Protein AF-X1C4Z1-F1 (afdb_monomer)

Secondary structure (DSSP, 8-state):
--SSHHHHHHHTTSSTT--------S-----PPEEEEEEEE---SS--BBSS-TT--SBPS--SS--EEEEEEEE-SS-EEEEEEESSS---HHHHHHHHHHHHHHH---GGGEEEEE---TTSBP-SSS-S---HHHHHHHHHHHHHHHS-TTTTTS-GGGSS--

Structure (mmCIF, N/CA/C/O backbone):
data_AF-X1C4Z1-F1
#
_entry.id   AF-X1C4Z1-F1
#
loop_
_atom_site.group_PDB
_atom_site.id
_atom_site.type_symbol
_atom_site.label_atom_id
_atom_site.label_alt_id
_atom_site.label_comp_id
_atom_site.label_asym_id
_atom_site.label_entity_id
_atom_site.label_seq_id
_atom_site.pdbx_PDB_ins_code
_atom_site.Cartn_x
_atom_site.Cartn_y
_atom_site.Cartn_z
_atom_site.occupancy
_atom_site.B_iso_or_equiv
_atom_site.auth_seq_id
_atom_site.auth_comp_id
_atom_site.auth_asym_id
_atom_site.auth_atom_id
_atom_site.pdbx_PDB_model_num
ATOM 1 N N . MET A 1 1 ? 34.038 0.548 59.828 1.00 52.56 1 MET A N 1
ATOM 2 C CA . MET A 1 1 ? 33.053 -0.551 59.664 1.00 52.56 1 MET A CA 1
ATOM 3 C C . MET A 1 1 ? 31.594 -0.078 59.499 1.00 52.56 1 MET A C 1
ATOM 5 O O . MET A 1 1 ? 30.713 -0.920 59.482 1.00 52.56 1 MET A O 1
ATOM 9 N N . LYS A 1 2 ? 31.302 1.226 59.316 1.00 52.12 2 LYS A N 1
ATOM 10 C CA . LYS A 1 2 ? 29.919 1.744 59.174 1.00 52.12 2 LYS A CA 1
ATOM 11 C C . LYS A 1 2 ? 29.454 1.974 57.722 1.00 52.12 2 LYS A C 1
ATOM 13 O O . LYS A 1 2 ? 28.294 2.291 57.507 1.00 52.12 2 LYS A O 1
ATOM 18 N N . ASN A 1 3 ? 30.324 1.765 56.729 1.00 52.31 3 ASN A N 1
ATOM 19 C CA . ASN A 1 3 ? 30.076 2.218 55.349 1.00 52.31 3 ASN A CA 1
ATOM 20 C C . ASN A 1 3 ? 29.835 1.061 54.359 1.00 52.31 3 ASN A C 1
ATOM 22 O O . ASN A 1 3 ? 29.625 1.302 53.178 1.00 52.31 3 ASN A O 1
ATOM 26 N N . ILE A 1 4 ? 29.856 -0.191 54.829 1.00 55.28 4 ILE A N 1
ATOM 27 C CA . ILE A 1 4 ? 29.676 -1.383 53.980 1.00 55.28 4 ILE A CA 1
ATOM 28 C C . ILE A 1 4 ? 28.188 -1.771 53.872 1.00 55.28 4 ILE A C 1
ATOM 30 O O . ILE A 1 4 ? 27.760 -2.280 52.841 1.00 55.28 4 ILE A O 1
ATOM 34 N N . CYS A 1 5 ? 27.357 -1.433 54.867 1.00 46.34 5 CYS A N 1
ATOM 35 C CA . CYS A 1 5 ? 25.922 -1.750 54.841 1.00 46.34 5 CYS A CA 1
ATOM 36 C C . CYS A 1 5 ? 25.095 -0.870 53.887 1.00 46.34 5 CYS A C 1
ATOM 38 O O . CYS A 1 5 ? 24.008 -1.273 53.490 1.00 46.34 5 CYS A O 1
ATOM 40 N N . SER A 1 6 ? 25.590 0.310 53.496 1.00 49.09 6 SER A N 1
ATOM 41 C CA . SER A 1 6 ? 24.826 1.236 52.643 1.00 49.09 6 SER A CA 1
ATOM 42 C C . SER A 1 6 ? 24.919 0.890 51.148 1.00 49.09 6 SER A C 1
ATOM 44 O O . SER A 1 6 ? 24.013 1.206 50.386 1.00 49.09 6 SER A O 1
ATOM 46 N N . PHE A 1 7 ? 25.965 0.168 50.727 1.00 47.38 7 PHE A N 1
ATOM 47 C CA . PHE A 1 7 ? 26.179 -0.180 49.315 1.00 47.38 7 PHE A CA 1
ATOM 48 C C . PHE A 1 7 ? 25.402 -1.434 48.873 1.00 47.38 7 PHE A C 1
ATOM 50 O O . PHE A 1 7 ? 25.033 -1.562 47.709 1.00 47.38 7 PHE A O 1
ATOM 57 N N . VAL A 1 8 ? 25.092 -2.339 49.807 1.00 51.03 8 VAL A N 1
ATOM 58 C CA . VAL A 1 8 ? 24.378 -3.597 49.516 1.00 51.03 8 VAL A CA 1
ATOM 59 C C . VAL A 1 8 ? 22.879 -3.366 49.269 1.00 51.03 8 VAL A C 1
ATOM 61 O O . VAL A 1 8 ? 22.268 -4.088 48.486 1.00 51.03 8 VAL A O 1
ATOM 64 N N . PHE A 1 9 ? 22.293 -2.312 49.845 1.00 44.84 9 PHE A N 1
ATOM 65 C CA . PHE A 1 9 ? 20.879 -1.975 49.634 1.00 44.84 9 PHE A CA 1
ATOM 66 C C . PHE A 1 9 ? 20.590 -1.312 48.275 1.00 44.84 9 PHE A C 1
ATOM 68 O O . PHE A 1 9 ? 19.466 -1.407 47.787 1.00 44.84 9 PHE A O 1
ATOM 75 N N . LEU A 1 10 ? 21.584 -0.687 47.630 1.00 43.88 10 LEU A N 1
ATOM 76 C CA . LEU A 1 10 ? 21.386 0.018 46.355 1.00 43.88 10 LEU A CA 1
ATOM 77 C C . LEU A 1 10 ? 21.401 -0.927 45.135 1.00 43.88 10 LEU A C 1
ATOM 79 O O . LEU A 1 10 ? 20.774 -0.637 44.121 1.00 43.88 10 LEU A O 1
ATOM 83 N N . VAL A 1 11 ? 22.068 -2.083 45.232 1.00 48.91 11 VAL A N 1
ATOM 84 C CA . VAL A 1 11 ? 22.158 -3.056 44.124 1.00 48.91 11 VAL A CA 1
ATOM 85 C C . VAL A 1 11 ? 20.886 -3.909 44.002 1.00 48.91 11 VAL A C 1
ATOM 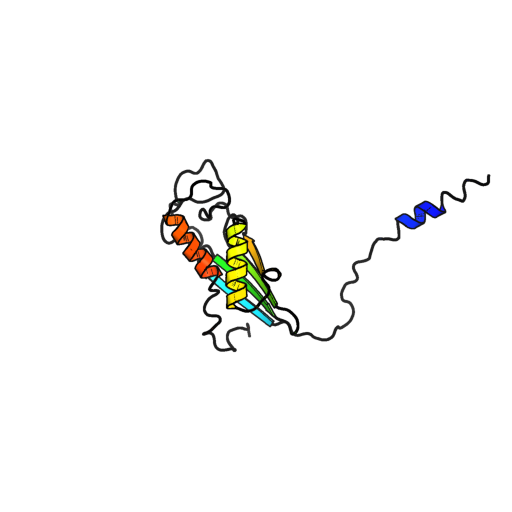87 O O . VAL A 1 11 ? 20.494 -4.275 42.897 1.00 48.91 11 VAL A O 1
ATOM 90 N N . PHE A 1 12 ? 20.167 -4.154 45.103 1.00 45.03 12 PHE A N 1
ATOM 91 C CA . PHE A 1 12 ? 18.902 -4.906 45.072 1.00 45.03 12 PHE A CA 1
ATOM 92 C C . PHE A 1 12 ? 17.724 -4.120 44.468 1.00 45.03 12 PHE A C 1
ATOM 94 O O . PHE A 1 12 ? 16.759 -4.726 44.006 1.00 45.03 12 PHE A O 1
ATOM 101 N N . ALA A 1 13 ? 17.808 -2.787 44.410 1.00 49.75 13 ALA A N 1
ATOM 102 C CA . ALA A 1 13 ? 16.768 -1.942 43.819 1.00 49.75 13 ALA A CA 1
ATOM 103 C C . ALA A 1 13 ? 16.789 -1.917 42.275 1.00 49.75 13 ALA A C 1
ATOM 105 O O . ALA A 1 13 ? 15.804 -1.513 41.664 1.00 49.75 13 ALA A O 1
ATOM 106 N N . LEU A 1 14 ? 17.874 -2.371 41.632 1.00 50.41 14 LEU A N 1
ATOM 107 C CA . LEU A 1 14 ? 18.039 -2.322 40.169 1.00 50.41 14 LEU A CA 1
ATOM 108 C C . LEU A 1 14 ? 17.724 -3.642 39.442 1.00 50.41 14 LEU A C 1
ATOM 110 O O . LEU A 1 14 ? 17.645 -3.651 38.219 1.00 50.41 14 LEU A O 1
ATOM 114 N N . VAL A 1 15 ? 17.496 -4.745 40.165 1.00 55.69 15 VAL A N 1
ATOM 115 C CA . VAL A 1 15 ? 17.203 -6.070 39.568 1.00 55.69 15 VAL A CA 1
ATOM 116 C C . VAL A 1 15 ? 15.704 -6.429 39.632 1.00 55.69 15 VAL A C 1
ATOM 118 O O . VAL A 1 15 ? 15.249 -7.357 38.971 1.00 55.69 15 VAL A O 1
ATOM 121 N N . GLY A 1 16 ? 14.891 -5.661 40.365 1.00 51.56 16 GLY A N 1
ATOM 122 C CA . GLY A 1 16 ? 13.462 -5.943 40.589 1.00 51.56 16 GLY A CA 1
ATOM 123 C C . GLY A 1 16 ? 12.490 -5.453 39.507 1.00 51.56 16 GLY A C 1
ATOM 124 O O . GLY A 1 16 ? 11.284 -5.467 39.733 1.00 51.56 16 GLY A O 1
ATOM 125 N N . GLY A 1 17 ? 12.987 -4.988 38.359 1.00 51.75 17 GLY A N 1
ATOM 126 C CA . GLY A 1 17 ? 12.186 -4.355 37.306 1.00 51.75 17 GLY A CA 1
ATOM 127 C C . GLY A 1 17 ? 12.012 -5.192 36.042 1.00 51.75 17 GLY A C 1
ATOM 128 O O . GLY A 1 17 ? 11.755 -4.627 34.985 1.00 51.75 17 GLY A O 1
ATOM 129 N N . CYS A 1 18 ? 12.172 -6.517 36.097 1.00 48.81 18 CYS A N 1
ATOM 130 C CA . CYS A 1 18 ? 11.687 -7.350 35.003 1.00 48.81 18 CYS A CA 1
ATOM 131 C C . CYS A 1 18 ? 10.166 -7.414 35.155 1.00 48.81 18 CYS A C 1
ATOM 133 O O . CYS A 1 18 ? 9.638 -8.243 35.898 1.00 48.81 18 CYS A O 1
ATOM 135 N N . ALA A 1 19 ? 9.462 -6.468 34.530 1.00 58.03 19 ALA A N 1
ATOM 136 C CA . ALA A 1 19 ? 8.031 -6.586 34.328 1.00 58.03 19 ALA A CA 1
ATOM 137 C C . ALA A 1 19 ? 7.812 -7.887 33.553 1.00 58.03 19 ALA A C 1
ATOM 139 O O . ALA A 1 19 ? 8.011 -7.952 32.342 1.00 58.03 19 ALA A O 1
ATOM 140 N N . ILE A 1 20 ? 7.483 -8.950 34.285 1.00 59.88 20 ILE A N 1
ATOM 141 C CA . ILE A 1 20 ? 6.985 -10.189 33.714 1.00 59.88 20 ILE A CA 1
ATOM 142 C C . ILE A 1 20 ? 5.795 -9.753 32.870 1.00 59.88 20 ILE A C 1
ATOM 144 O O . ILE A 1 20 ? 4.812 -9.246 33.418 1.00 59.88 20 ILE A O 1
ATOM 148 N N . SER A 1 21 ? 5.921 -9.878 31.548 1.00 54.78 21 SER A N 1
ATOM 149 C CA . SER A 1 21 ? 4.792 -9.761 30.636 1.00 54.78 21 SER A CA 1
ATOM 150 C C . SER A 1 21 ? 3.759 -10.773 31.114 1.00 54.78 21 SER A C 1
ATOM 152 O O . SER A 1 21 ? 3.925 -11.978 30.930 1.00 54.78 21 SER A O 1
ATOM 154 N N . ARG A 1 22 ? 2.759 -10.304 31.863 1.00 54.59 22 ARG A N 1
ATOM 155 C CA . ARG A 1 22 ? 1.624 -11.133 32.239 1.00 54.59 22 ARG A CA 1
ATOM 156 C C . ARG A 1 22 ? 0.819 -11.299 30.963 1.00 54.59 22 ARG A C 1
ATOM 158 O O . ARG A 1 22 ? 0.275 -10.318 30.458 1.00 54.59 22 ARG A O 1
ATOM 165 N N . GLY A 1 23 ? 0.788 -12.523 30.442 1.00 62.91 23 GLY A N 1
ATOM 166 C CA . GLY A 1 23 ? -0.199 -12.904 29.443 1.00 62.91 23 GLY A CA 1
ATOM 167 C C . GLY A 1 23 ? -1.605 -12.590 29.958 1.00 62.91 23 GLY A C 1
ATOM 168 O O . GLY A 1 23 ? -1.830 -12.442 31.166 1.00 62.91 23 GLY A O 1
ATOM 169 N N . GLN A 1 24 ? -2.558 -12.414 29.044 1.00 68.38 24 GLN A N 1
ATOM 170 C CA . GLN A 1 24 ? -3.968 -12.295 29.412 1.00 68.38 24 GLN A CA 1
ATOM 171 C C . GLN A 1 24 ? -4.459 -13.644 29.966 1.00 68.38 24 GLN A C 1
ATOM 173 O O . GLN A 1 24 ? -5.052 -14.443 29.255 1.00 68.38 24 GLN A O 1
ATOM 178 N N . ASP A 1 25 ? -4.202 -13.889 31.252 1.00 61.97 25 ASP A N 1
ATOM 179 C CA . ASP A 1 25 ? -4.510 -15.159 31.927 1.00 61.97 25 ASP A CA 1
ATOM 180 C C . ASP A 1 25 ? -5.895 -15.140 32.604 1.00 61.97 25 ASP A C 1
ATOM 182 O O . ASP A 1 25 ? -6.314 -16.107 33.241 1.00 61.97 25 ASP A O 1
ATOM 186 N N . LYS A 1 26 ? -6.622 -14.019 32.505 1.00 60.38 26 LYS A N 1
ATOM 187 C CA . LYS A 1 26 ? -8.012 -13.912 32.961 1.00 60.38 26 LYS A CA 1
ATOM 188 C C . LYS A 1 26 ? -8.930 -14.157 31.764 1.00 60.38 26 LYS A C 1
ATOM 190 O O . LYS A 1 26 ? -8.693 -13.524 30.735 1.00 60.38 26 LYS A O 1
ATOM 195 N N . PRO A 1 27 ? -9.990 -14.980 31.882 1.00 59.66 27 PRO A N 1
ATOM 196 C CA . PRO A 1 27 ? -11.063 -14.967 30.898 1.00 59.66 27 PRO A CA 1
ATOM 197 C C . PRO A 1 27 ? -11.667 -13.560 30.934 1.00 59.66 27 PRO A C 1
ATOM 199 O O . PRO A 1 27 ? -12.382 -13.207 31.871 1.00 59.66 27 PRO A O 1
ATOM 202 N N . GLY A 1 28 ? -11.255 -12.709 29.996 1.00 65.88 28 GLY A N 1
ATOM 203 C CA . GLY A 1 28 ? -11.823 -11.380 29.829 1.00 65.88 28 GLY A CA 1
ATOM 204 C C . GLY A 1 28 ? -13.260 -11.488 29.334 1.00 65.88 28 GLY A C 1
ATOM 205 O O . GLY A 1 28 ? -13.680 -12.544 28.853 1.00 65.88 28 GLY A O 1
ATOM 206 N N . GLU A 1 29 ? -14.013 -10.395 29.433 1.00 72.00 29 GLU A N 1
ATOM 207 C CA . GLU A 1 29 ? -15.242 -10.272 28.653 1.00 72.00 29 GLU A CA 1
ATOM 208 C C . GLU A 1 29 ? -14.945 -10.593 27.183 1.00 72.00 29 GLU A C 1
ATOM 210 O O . GLU A 1 29 ? -13.941 -10.152 26.614 1.00 72.00 29 GLU A O 1
ATOM 215 N N . ILE A 1 30 ? -15.803 -11.411 26.572 1.00 74.00 30 ILE A N 1
ATOM 216 C CA . ILE A 1 30 ? -15.695 -11.722 25.151 1.00 74.00 30 ILE A CA 1
ATOM 217 C C . ILE A 1 30 ? -16.134 -10.476 24.388 1.00 74.00 30 ILE A C 1
ATOM 219 O O . ILE A 1 30 ? -17.326 -10.237 24.208 1.00 74.00 30 ILE A O 1
ATOM 223 N N . HIS A 1 31 ? -15.166 -9.692 23.929 1.00 77.38 31 HIS A N 1
ATOM 224 C CA . HIS A 1 31 ? -15.401 -8.642 22.948 1.00 77.38 31 HIS A CA 1
ATOM 225 C C . HIS A 1 31 ? -15.228 -9.259 21.557 1.00 77.38 31 HIS A C 1
ATOM 227 O O . HIS A 1 31 ? -14.093 -9.515 21.147 1.00 77.38 31 HIS A O 1
ATOM 233 N N . PRO A 1 32 ? -16.319 -9.564 20.830 1.00 83.56 32 PRO A N 1
ATOM 234 C CA . PRO A 1 32 ? -16.204 -10.150 19.505 1.00 83.56 32 PRO A CA 1
ATOM 235 C C . PRO A 1 32 ? -15.460 -9.182 18.582 1.00 83.56 32 PRO A C 1
ATOM 237 O O . PRO A 1 32 ? -15.843 -8.020 18.439 1.00 83.56 32 PRO A O 1
ATOM 240 N N . VAL A 1 33 ? -14.398 -9.678 17.949 1.00 88.69 33 VAL A N 1
ATOM 241 C CA . VAL A 1 33 ? -13.674 -8.953 16.906 1.00 88.69 33 VAL A CA 1
ATOM 242 C C . VAL A 1 33 ? -14.092 -9.513 15.561 1.00 88.69 33 VAL A C 1
ATOM 244 O O . VAL A 1 33 ? -13.967 -10.701 15.274 1.00 88.69 33 VAL A O 1
ATOM 247 N N . GLN A 1 34 ? -14.595 -8.616 14.736 1.00 87.06 34 GLN A N 1
ATOM 248 C CA . GLN A 1 34 ? -14.917 -8.846 13.349 1.00 87.06 34 GLN A CA 1
ATOM 249 C C . GLN A 1 34 ? -13.666 -8.636 12.494 1.00 87.06 34 GLN A C 1
ATOM 251 O O . GLN A 1 34 ? -12.983 -7.623 12.638 1.00 87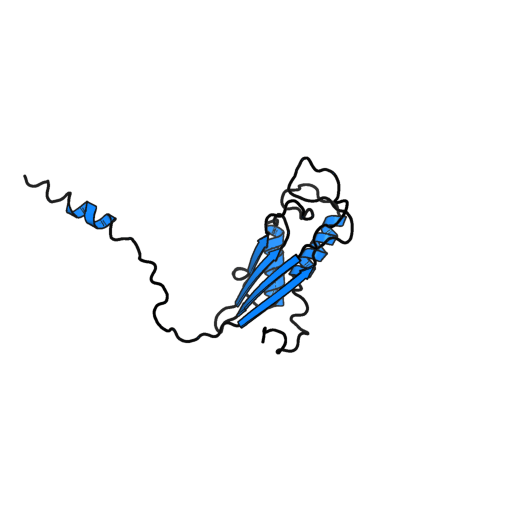.06 34 GLN A O 1
ATOM 256 N N . ILE A 1 35 ? -13.377 -9.581 11.597 1.00 88.81 35 ILE A N 1
ATOM 257 C CA . ILE A 1 35 ? -12.245 -9.513 10.670 1.00 88.81 35 ILE A CA 1
ATOM 258 C C . ILE A 1 35 ? -12.747 -9.551 9.225 1.00 88.81 35 ILE A C 1
ATOM 260 O O . ILE A 1 35 ? -13.463 -10.473 8.845 1.00 88.81 35 ILE A O 1
ATOM 264 N N . GLY A 1 36 ? -12.352 -8.563 8.426 1.00 83.75 36 GLY A N 1
ATOM 265 C CA . GLY A 1 36 ? -12.558 -8.525 6.981 1.00 83.75 36 GLY A CA 1
ATOM 266 C C . GLY A 1 36 ? -11.237 -8.683 6.233 1.00 83.75 36 GLY A C 1
ATOM 267 O O . GLY A 1 36 ? -10.220 -8.123 6.641 1.00 83.75 36 GLY A O 1
ATOM 268 N N . VAL A 1 37 ? -11.259 -9.419 5.123 1.00 84.62 37 VAL A N 1
ATOM 269 C CA . VAL A 1 37 ? -10.104 -9.606 4.233 1.00 84.62 37 VAL A CA 1
ATOM 270 C C . VAL A 1 37 ? -10.450 -9.183 2.814 1.00 84.62 37 VAL A C 1
ATOM 272 O O . VAL A 1 37 ? -11.545 -9.456 2.315 1.00 84.62 37 VAL A O 1
ATOM 275 N N . SER A 1 38 ? -9.511 -8.530 2.142 1.00 81.19 38 SER A N 1
ATOM 276 C CA . SER A 1 38 ? -9.615 -8.264 0.709 1.00 81.19 38 SER A CA 1
ATOM 277 C C . SER A 1 38 ? -8.247 -8.307 0.056 1.00 81.19 38 SER A C 1
ATOM 279 O O . SER A 1 38 ? -7.249 -7.985 0.693 1.00 81.19 38 SER A O 1
ATOM 281 N N . GLU A 1 39 ? -8.219 -8.648 -1.221 1.00 83.38 39 GLU A N 1
ATOM 282 C CA . GLU A 1 39 ? -7.012 -8.633 -2.028 1.00 83.38 39 GLU A CA 1
ATOM 283 C C . GLU A 1 39 ? -7.338 -8.057 -3.401 1.00 83.38 39 GLU A C 1
ATOM 285 O O . GLU A 1 39 ? -8.427 -8.277 -3.943 1.00 83.38 39 GLU A O 1
ATOM 290 N N . VAL A 1 40 ? -6.398 -7.301 -3.958 1.00 80.44 40 VAL A N 1
ATOM 291 C CA . VAL A 1 40 ? -6.512 -6.739 -5.295 1.00 80.44 40 VAL A CA 1
ATOM 292 C C . VAL A 1 40 ? -5.208 -6.915 -6.055 1.00 80.44 40 VAL A C 1
ATOM 294 O O . VAL A 1 40 ? -4.127 -6.640 -5.541 1.00 80.44 40 VAL A O 1
ATOM 297 N N . ASN A 1 41 ? -5.312 -7.376 -7.299 1.00 85.44 41 ASN A N 1
ATOM 298 C CA . ASN A 1 41 ? -4.164 -7.514 -8.183 1.00 85.44 41 ASN A CA 1
ATOM 299 C C . ASN A 1 41 ? -3.640 -6.120 -8.566 1.00 85.44 41 ASN A C 1
ATOM 301 O O . ASN A 1 41 ? -4.406 -5.259 -9.009 1.00 85.44 41 ASN A O 1
ATOM 305 N N . ILE A 1 42 ? -2.342 -5.903 -8.390 1.00 85.88 42 ILE A N 1
ATOM 306 C CA . ILE A 1 42 ? -1.624 -4.655 -8.678 1.00 85.88 42 ILE A CA 1
ATOM 307 C C . ILE A 1 42 ? -0.534 -4.841 -9.744 1.00 85.88 42 ILE A C 1
ATOM 309 O O . ILE A 1 42 ? 0.284 -3.946 -9.955 1.00 85.88 42 ILE A O 1
ATOM 313 N N . THR A 1 43 ? -0.516 -5.992 -10.419 1.00 89.44 43 THR A N 1
ATOM 314 C CA . THR A 1 43 ? 0.399 -6.289 -11.525 1.00 89.44 43 THR A CA 1
ATOM 315 C C . THR A 1 43 ? 0.184 -5.286 -12.659 1.00 89.44 43 THR A C 1
ATOM 317 O O . THR A 1 43 ? -0.950 -5.123 -13.115 1.00 89.44 43 THR A O 1
ATOM 320 N N . PRO A 1 44 ? 1.240 -4.602 -13.129 1.00 86.56 44 PRO A N 1
ATOM 321 C CA . PRO A 1 44 ? 1.128 -3.714 -14.277 1.00 86.56 44 PRO A CA 1
ATOM 322 C C . PRO A 1 44 ? 0.770 -4.475 -15.557 1.00 86.56 44 PRO A C 1
ATOM 324 O O . PRO A 1 44 ? 1.414 -5.467 -15.892 1.00 86.56 44 PRO A O 1
ATOM 327 N N . ASP A 1 45 ? -0.183 -3.946 -16.325 1.00 85.25 45 ASP A N 1
ATOM 328 C CA . ASP A 1 45 ? -0.589 -4.519 -17.619 1.00 85.25 45 ASP A CA 1
ATOM 329 C C . ASP A 1 45 ? 0.441 -4.271 -18.739 1.00 85.25 45 ASP A C 1
ATOM 331 O O . ASP A 1 45 ? 0.373 -4.870 -19.811 1.00 85.25 45 ASP A O 1
ATOM 335 N N . VAL A 1 46 ? 1.397 -3.363 -18.510 1.00 86.38 46 VAL A N 1
ATOM 336 C CA . VAL A 1 46 ? 2.418 -2.964 -19.487 1.00 86.38 46 VAL A CA 1
ATOM 337 C C . VAL A 1 46 ? 3.821 -2.992 -18.873 1.00 86.38 46 VAL A C 1
ATOM 339 O O . VAL A 1 46 ? 3.968 -2.665 -17.692 1.00 86.38 46 VAL A O 1
ATOM 342 N N . PRO A 1 47 ? 4.866 -3.318 -19.661 1.00 89.19 47 PRO A N 1
ATOM 343 C CA . PRO A 1 47 ? 6.254 -3.269 -19.212 1.00 89.19 47 PRO A CA 1
ATOM 344 C C . PRO A 1 47 ? 6.645 -1.912 -18.630 1.00 89.19 47 PRO A C 1
ATOM 346 O O . PRO A 1 47 ? 6.678 -0.901 -19.335 1.00 89.19 47 PRO A O 1
ATOM 349 N N . ILE A 1 48 ? 7.028 -1.905 -17.356 1.00 88.38 48 ILE A N 1
ATOM 350 C CA . ILE A 1 48 ? 7.569 -0.724 -16.676 1.00 88.38 48 ILE A CA 1
ATOM 351 C C . ILE A 1 48 ? 8.852 -1.048 -15.905 1.00 88.38 48 ILE A C 1
ATOM 353 O O . ILE A 1 48 ? 9.124 -2.222 -15.629 1.00 88.38 48 ILE A O 1
ATOM 357 N N . PRO A 1 49 ? 9.663 -0.028 -15.562 1.00 89.88 49 PRO A N 1
ATOM 358 C CA . PRO A 1 49 ? 10.814 -0.213 -14.691 1.00 89.88 49 PRO A CA 1
ATOM 359 C C . PRO A 1 49 ? 10.411 -0.818 -13.345 1.00 89.88 49 PRO A C 1
ATOM 361 O O . PRO A 1 49 ? 9.357 -0.499 -12.789 1.00 89.88 49 PRO A O 1
ATOM 364 N N . MET A 1 50 ? 11.286 -1.663 -12.811 1.00 90.62 50 MET A N 1
ATOM 365 C CA . MET A 1 50 ? 11.146 -2.265 -11.486 1.00 90.62 50 MET A CA 1
ATOM 366 C C . MET A 1 50 ? 12.113 -1.607 -10.491 1.00 90.62 50 MET A C 1
ATOM 368 O O . MET A 1 50 ? 13.244 -1.276 -10.860 1.00 90.62 50 MET A O 1
ATOM 372 N N . SER A 1 51 ? 11.723 -1.485 -9.223 1.00 87.81 51 SER A N 1
ATOM 373 C CA . SER A 1 51 ? 12.510 -0.791 -8.186 1.00 87.81 51 SER A CA 1
ATOM 374 C C . SER A 1 51 ? 13.533 -1.687 -7.468 1.00 87.81 51 SER A C 1
ATOM 376 O O . SER A 1 51 ? 13.417 -2.907 -7.486 1.00 87.81 51 SER A O 1
ATOM 378 N N . GLY A 1 52 ? 14.543 -1.087 -6.827 1.00 89.00 52 GLY A N 1
ATOM 379 C CA . GLY A 1 52 ? 15.423 -1.751 -5.850 1.00 89.00 52 GLY A CA 1
ATOM 380 C C . GLY A 1 52 ? 16.822 -2.140 -6.322 1.00 89.00 52 GLY A C 1
ATOM 381 O O . GLY A 1 52 ? 17.718 -2.300 -5.496 1.00 89.00 52 GLY A O 1
ATOM 382 N N . TYR A 1 53 ? 17.054 -2.247 -7.630 1.00 90.19 53 TYR A N 1
ATOM 383 C CA . TYR A 1 53 ? 18.386 -2.515 -8.181 1.00 90.19 53 TYR A CA 1
ATOM 384 C C . TYR A 1 53 ? 18.818 -1.393 -9.115 1.00 90.19 53 TYR A C 1
ATOM 386 O O . TYR A 1 53 ? 18.348 -1.319 -10.247 1.00 90.19 53 TYR A O 1
ATOM 394 N N . ASP A 1 54 ? 19.756 -0.555 -8.669 1.00 83.50 54 ASP A N 1
ATOM 395 C CA . ASP A 1 54 ? 20.188 0.612 -9.446 1.00 83.50 54 ASP A CA 1
ATOM 396 C C . ASP A 1 54 ? 20.827 0.225 -10.792 1.00 83.50 54 ASP A C 1
ATOM 398 O O . ASP A 1 54 ? 20.620 0.894 -11.799 1.00 83.50 54 ASP A O 1
ATOM 402 N N . ALA A 1 55 ? 21.527 -0.909 -10.872 1.00 89.56 55 ALA A N 1
ATOM 403 C CA . ALA A 1 55 ? 22.108 -1.384 -12.130 1.00 89.56 55 ALA A CA 1
ATOM 404 C C . ALA A 1 55 ? 21.056 -1.780 -13.192 1.00 89.56 55 ALA A C 1
ATOM 406 O O . ALA A 1 55 ? 21.382 -1.864 -14.377 1.00 89.56 55 ALA A O 1
ATOM 407 N N . ARG A 1 56 ? 19.794 -2.015 -12.803 1.00 90.44 56 ARG A N 1
ATOM 408 C CA . ARG A 1 56 ? 18.724 -2.406 -13.726 1.00 90.44 56 ARG A CA 1
ATOM 409 C C . ARG A 1 56 ? 18.101 -1.164 -14.355 1.00 90.44 56 ARG A C 1
ATOM 411 O O . ARG A 1 56 ? 17.425 -0.389 -13.687 1.00 90.44 56 ARG A O 1
ATOM 418 N N . LYS A 1 57 ? 18.313 -0.993 -15.661 1.00 85.94 57 LYS A N 1
ATOM 419 C CA . LYS A 1 57 ? 17.829 0.174 -16.422 1.00 85.94 57 LYS A CA 1
ATOM 420 C C . LYS A 1 57 ? 16.676 -0.140 -17.384 1.00 85.94 57 LYS A C 1
ATOM 422 O O . LYS A 1 57 ? 16.141 0.770 -18.007 1.00 85.94 57 LYS A O 1
ATOM 427 N N . THR A 1 58 ? 16.291 -1.408 -17.511 1.00 90.06 58 THR A N 1
ATOM 428 C CA . THR A 1 58 ? 15.228 -1.866 -18.416 1.00 90.06 58 THR A CA 1
ATOM 429 C C . THR A 1 58 ? 13.932 -2.182 -17.667 1.00 90.06 58 THR A C 1
ATOM 4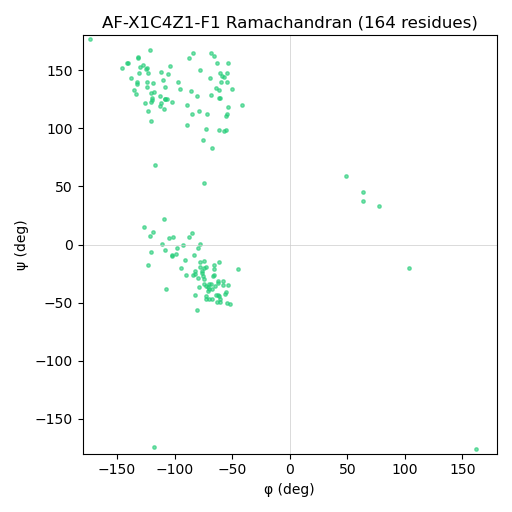31 O O . THR A 1 58 ? 13.949 -2.533 -16.485 1.00 90.06 58 THR A O 1
ATOM 434 N N . SER A 1 59 ? 12.802 -2.079 -18.370 1.00 91.62 59 SER A N 1
ATOM 435 C CA . SER A 1 59 ? 11.504 -2.567 -17.889 1.00 91.62 59 SER A CA 1
ATOM 436 C C . SER A 1 59 ? 11.484 -4.091 -17.747 1.00 91.62 59 SER A C 1
ATOM 438 O O . SER A 1 59 ? 12.320 -4.787 -18.333 1.00 91.62 59 SER A O 1
ATOM 440 N N . PHE A 1 60 ? 10.518 -4.618 -16.988 1.00 92.00 60 PHE A N 1
ATOM 441 C CA . PHE A 1 60 ? 10.300 -6.064 -16.935 1.00 92.00 60 PHE A CA 1
ATOM 442 C C . PHE A 1 60 ? 9.952 -6.630 -18.320 1.00 92.00 60 PHE A C 1
ATOM 444 O O . PHE A 1 60 ? 9.322 -5.963 -19.139 1.00 92.00 60 PHE A O 1
ATOM 451 N N . THR A 1 61 ? 10.357 -7.871 -18.581 1.00 95.19 61 THR A N 1
ATOM 452 C CA . THR A 1 61 ? 10.105 -8.574 -19.854 1.00 95.19 61 THR A CA 1
ATOM 453 C C . THR A 1 61 ? 8.974 -9.596 -19.762 1.00 95.19 61 THR A C 1
ATOM 455 O O . THR A 1 61 ? 8.530 -10.118 -20.780 1.00 95.19 61 THR A O 1
ATOM 458 N N . GLY A 1 62 ? 8.496 -9.871 -18.552 1.00 94.75 62 GLY A N 1
ATOM 459 C CA . GLY A 1 62 ? 7.370 -10.749 -18.278 1.00 94.75 62 GLY A CA 1
ATOM 460 C C . GLY A 1 62 ? 6.995 -10.712 -16.800 1.00 94.75 62 GLY A C 1
ATOM 461 O O . GLY A 1 62 ? 7.662 -10.057 -15.998 1.00 94.75 62 GLY A O 1
ATOM 462 N N . VAL A 1 63 ? 5.929 -11.432 -16.465 1.00 95.62 63 VAL A N 1
ATOM 463 C CA . VAL A 1 63 ? 5.419 -11.592 -15.101 1.00 95.62 63 VAL A CA 1
ATOM 464 C C . VAL A 1 63 ? 5.628 -13.048 -14.698 1.00 95.62 63 VAL A C 1
ATOM 466 O O . VAL A 1 63 ? 5.108 -13.937 -15.368 1.00 95.62 63 VAL A O 1
ATOM 469 N N . HIS A 1 64 ? 6.412 -13.285 -13.642 1.00 95.50 64 HIS A N 1
ATOM 470 C CA . HIS A 1 64 ? 6.564 -14.625 -13.062 1.00 95.50 64 HIS A CA 1
ATOM 471 C C . HIS A 1 64 ? 5.370 -14.943 -12.154 1.00 95.50 64 HIS A C 1
ATOM 473 O O . HIS A 1 64 ? 4.637 -15.889 -12.421 1.00 95.50 64 HIS A O 1
ATOM 479 N N . ASP A 1 65 ? 5.125 -14.078 -11.165 1.00 95.69 65 ASP A N 1
ATOM 480 C CA . ASP A 1 65 ? 3.975 -14.131 -10.260 1.00 95.69 65 ASP A CA 1
ATOM 481 C C . ASP A 1 65 ? 3.193 -12.818 -10.324 1.00 95.69 65 ASP A C 1
ATOM 483 O O . ASP A 1 65 ? 3.768 -11.745 -10.535 1.00 95.69 65 ASP A O 1
ATOM 487 N N . GLN A 1 66 ? 1.875 -12.903 -10.137 1.00 95.38 66 GLN A N 1
ATOM 488 C CA . GLN A 1 66 ? 1.037 -11.716 -9.986 1.00 95.38 66 GLN A CA 1
ATOM 489 C C . GLN A 1 66 ? 1.345 -11.034 -8.648 1.00 95.38 66 GLN A C 1
ATOM 491 O O . GLN A 1 66 ? 1.582 -11.696 -7.643 1.00 95.38 66 GLN A O 1
ATOM 496 N N . LEU A 1 67 ? 1.319 -9.708 -8.656 1.00 92.06 67 LEU A N 1
ATOM 497 C CA . LEU A 1 67 ? 1.525 -8.854 -7.497 1.00 92.06 67 LEU A CA 1
ATOM 498 C C . LEU A 1 67 ? 0.174 -8.444 -6.917 1.00 92.06 67 LEU A C 1
ATOM 500 O O . LEU A 1 67 ? -0.737 -8.080 -7.668 1.00 92.06 67 LEU A O 1
ATOM 504 N N . PHE A 1 68 ? 0.066 -8.419 -5.595 1.00 88.81 68 PHE A N 1
ATOM 505 C CA . PHE A 1 68 ? -1.161 -8.070 -4.893 1.00 88.81 68 PHE A CA 1
ATOM 50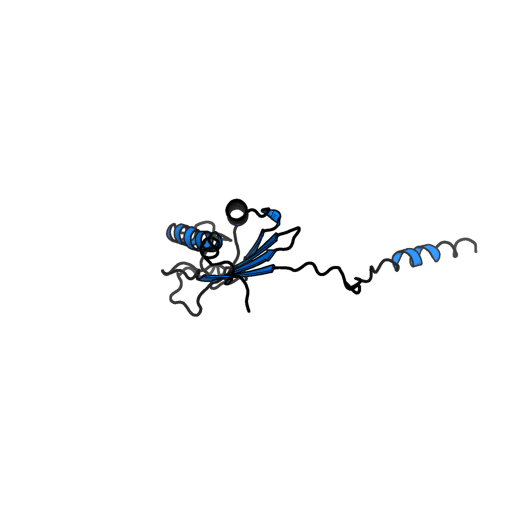6 C C . PHE A 1 68 ? -0.957 -6.971 -3.851 1.00 88.81 68 PHE A C 1
ATOM 508 O O . PHE A 1 68 ? 0.136 -6.740 -3.328 1.00 88.81 68 PHE A O 1
ATOM 515 N N . ALA A 1 69 ? -2.047 -6.261 -3.572 1.00 85.50 69 ALA A N 1
ATOM 516 C CA . ALA A 1 69 ? -2.221 -5.523 -2.337 1.00 85.50 69 ALA A CA 1
ATOM 517 C C . ALA A 1 69 ? -3.339 -6.184 -1.531 1.00 85.50 69 ALA A C 1
ATOM 519 O O . ALA A 1 69 ? -4.445 -6.391 -2.039 1.00 85.50 69 ALA A O 1
ATOM 520 N N . SER A 1 70 ? -3.050 -6.494 -0.276 1.00 86.38 70 SER A N 1
ATOM 521 C CA . SER A 1 70 ? -3.939 -7.228 0.617 1.00 86.38 70 SER A CA 1
ATOM 522 C C . SER A 1 70 ? -4.281 -6.349 1.811 1.00 86.38 70 SER A C 1
ATOM 524 O O . SER A 1 70 ? -3.427 -5.641 2.346 1.00 86.38 70 SER A O 1
ATOM 526 N N . ALA A 1 71 ? -5.541 -6.391 2.227 1.00 85.88 71 ALA A N 1
ATOM 527 C CA . ALA A 1 71 ? -6.062 -5.611 3.333 1.00 85.88 71 ALA A CA 1
ATOM 528 C C . ALA A 1 71 ? -6.710 -6.523 4.376 1.00 85.88 71 ALA A C 1
ATOM 530 O O . ALA A 1 71 ? -7.485 -7.420 4.036 1.00 85.88 71 ALA A O 1
ATOM 531 N N . LEU A 1 72 ? -6.411 -6.247 5.641 1.00 90.88 72 LEU A N 1
ATOM 532 C CA . LEU A 1 72 ? -6.966 -6.903 6.812 1.00 90.88 72 LEU A CA 1
ATOM 533 C C . LEU A 1 72 ? -7.597 -5.836 7.705 1.00 90.88 72 LEU A C 1
ATOM 535 O O . LEU A 1 72 ? -6.912 -4.950 8.218 1.00 90.88 72 LEU A O 1
ATOM 539 N N . TYR A 1 73 ? -8.913 -5.905 7.854 1.00 88.00 73 TYR A N 1
ATOM 540 C CA . TYR A 1 73 ? -9.698 -4.957 8.628 1.00 88.00 73 TYR A CA 1
ATOM 541 C C . TYR A 1 73 ? -10.194 -5.617 9.905 1.00 88.00 73 TYR A C 1
ATOM 543 O O . TYR A 1 73 ? -10.861 -6.645 9.849 1.00 88.00 73 TYR A O 1
ATOM 551 N N . PHE A 1 74 ? -9.904 -5.009 11.045 1.00 91.75 74 PHE A N 1
ATOM 552 C CA . PHE A 1 74 ? -10.388 -5.438 12.347 1.00 91.75 74 PHE A CA 1
ATOM 553 C C . PHE A 1 74 ? -11.421 -4.442 12.844 1.00 91.75 74 PHE A C 1
ATOM 555 O O . PHE A 1 74 ? -11.188 -3.235 12.795 1.00 91.75 74 PHE A O 1
ATOM 562 N N . ARG A 1 75 ? -12.535 -4.940 13.376 1.00 88.94 75 ARG A N 1
ATOM 563 C CA . ARG A 1 75 ? -13.574 -4.127 14.002 1.00 88.94 75 ARG A CA 1
ATOM 564 C C . ARG A 1 75 ? -13.996 -4.731 15.330 1.00 88.94 75 ARG A C 1
ATOM 566 O O . ARG A 1 75 ? -14.342 -5.903 15.410 1.00 88.94 75 ARG A O 1
ATOM 573 N N . SER A 1 76 ? -14.012 -3.897 16.355 1.00 90.19 76 SER A N 1
ATOM 574 C CA . SER A 1 76 ? -14.612 -4.175 17.660 1.00 90.19 76 SER A CA 1
ATOM 575 C C . SER A 1 76 ? -15.752 -3.184 17.923 1.00 90.19 76 SER A C 1
ATOM 577 O O . SER A 1 76 ? -16.099 -2.377 17.055 1.00 90.19 76 SER A O 1
ATOM 579 N N . SER A 1 77 ? -16.334 -3.226 19.121 1.00 87.75 77 SER A N 1
ATOM 580 C CA . SER A 1 77 ? -17.293 -2.215 19.581 1.00 87.75 77 SER A CA 1
ATOM 581 C C . SER A 1 77 ? -16.674 -0.825 19.759 1.00 87.75 77 SER A C 1
ATOM 583 O O . SER A 1 77 ? -17.391 0.165 19.660 1.00 87.75 77 SER A O 1
ATOM 585 N N . GLU A 1 78 ? -15.369 -0.745 20.025 1.00 89.81 78 GLU A N 1
ATOM 586 C CA . GLU A 1 78 ? -14.693 0.498 20.427 1.00 89.81 78 GLU A CA 1
ATOM 587 C C . GLU A 1 78 ? -13.804 1.073 19.329 1.00 89.81 78 GLU A C 1
ATOM 589 O O . GLU A 1 78 ? -13.722 2.285 19.153 1.00 89.81 78 GLU A O 1
ATOM 594 N N . THR A 1 79 ? -13.121 0.201 18.588 1.00 93.25 79 THR A N 1
ATOM 595 C CA . THR A 1 79 ? -12.113 0.602 17.608 1.00 93.25 79 THR A CA 1
ATOM 596 C C . THR A 1 79 ? -12.176 -0.239 16.346 1.00 93.25 79 THR A C 1
ATOM 598 O O . THR A 1 79 ? -12.649 -1.381 16.344 1.00 93.25 79 THR A O 1
ATOM 601 N N . SER A 1 80 ? -11.670 0.341 15.265 1.00 92.12 80 SER A N 1
ATOM 602 C CA . SER A 1 80 ? -11.420 -0.343 14.007 1.00 92.12 80 SER A CA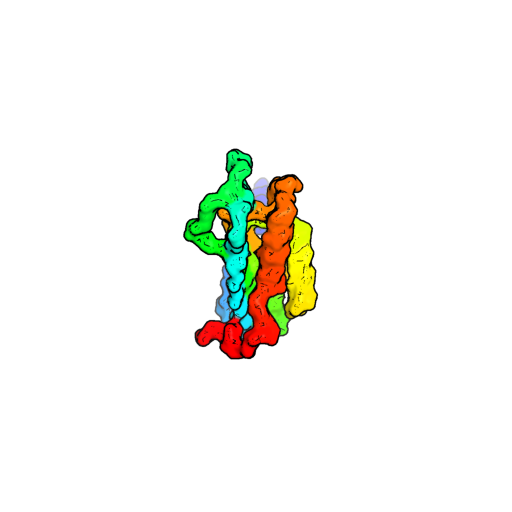 1
ATOM 603 C C . SER A 1 80 ? -10.023 -0.009 13.505 1.00 92.12 80 SER A C 1
ATOM 605 O O . SER A 1 80 ? -9.595 1.139 13.616 1.00 92.12 80 SER A O 1
ATOM 607 N N . VAL A 1 81 ? -9.328 -1.009 12.971 1.00 95.88 81 VAL A N 1
ATOM 608 C CA . VAL A 1 81 ? -7.938 -0.919 12.505 1.00 95.88 81 VAL A CA 1
ATOM 609 C C . VAL A 1 81 ? -7.839 -1.554 11.128 1.00 95.88 81 VAL A C 1
ATOM 611 O O . VAL A 1 81 ? -8.410 -2.617 10.890 1.00 95.88 81 VAL A O 1
ATOM 614 N N . LEU A 1 82 ? -7.096 -0.919 10.227 1.00 91.19 82 LEU A N 1
ATOM 615 C CA . LEU A 1 82 ? -6.849 -1.420 8.883 1.00 91.19 82 LEU A CA 1
ATOM 616 C C . LEU A 1 82 ? -5.353 -1.633 8.673 1.00 91.19 82 LEU A C 1
ATOM 618 O O . LEU A 1 82 ? -4.566 -0.701 8.810 1.00 91.19 82 LEU A O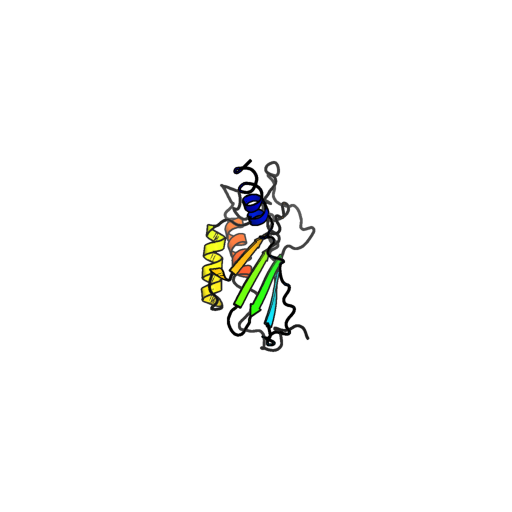 1
ATOM 622 N N . LEU A 1 83 ? -4.973 -2.846 8.290 1.00 94.69 83 LEU A N 1
ATOM 623 C CA . LEU A 1 83 ? -3.633 -3.171 7.820 1.00 94.69 83 LEU A CA 1
ATOM 624 C C . LEU A 1 83 ? -3.682 -3.426 6.317 1.00 94.69 83 LEU A C 1
ATOM 626 O O . LEU A 1 83 ? -4.426 -4.289 5.863 1.00 94.69 83 LEU A O 1
ATOM 630 N N . ILE A 1 84 ? -2.867 -2.707 5.558 1.00 89.75 84 ILE A N 1
ATOM 631 C CA . ILE A 1 84 ? -2.657 -2.918 4.129 1.00 89.75 84 ILE A CA 1
ATOM 632 C C . ILE A 1 84 ? -1.193 -3.279 3.914 1.00 89.75 84 ILE A C 1
ATOM 634 O O . ILE A 1 84 ? -0.309 -2.567 4.385 1.00 89.75 84 ILE A O 1
ATOM 638 N N . THR A 1 85 ? -0.947 -4.349 3.164 1.00 92.50 85 THR A N 1
ATOM 639 C CA . THR A 1 85 ? 0.381 -4.704 2.652 1.00 92.50 85 THR A CA 1
ATOM 640 C C . THR A 1 85 ? 0.339 -4.837 1.135 1.00 92.50 85 THR A C 1
ATOM 642 O O . THR A 1 85 ? -0.705 -5.180 0.583 1.00 92.50 85 THR A O 1
ATOM 645 N N . ALA A 1 86 ? 1.451 -4.592 0.448 1.00 89.25 86 ALA A N 1
ATOM 646 C CA . ALA A 1 86 ? 1.550 -4.840 -0.988 1.00 89.25 86 ALA A CA 1
ATOM 647 C C . ALA A 1 86 ? 2.909 -5.396 -1.412 1.00 89.25 86 ALA A C 1
ATOM 649 O O . ALA A 1 86 ? 3.936 -5.119 -0.779 1.00 89.25 86 ALA A O 1
ATOM 650 N N . ASP A 1 87 ? 2.908 -6.090 -2.551 1.00 93.38 87 ASP A N 1
ATOM 651 C CA . ASP A 1 87 ? 4.086 -6.671 -3.207 1.00 93.38 87 ASP A CA 1
ATOM 652 C C . ASP A 1 87 ? 4.962 -5.618 -3.905 1.00 93.38 87 ASP A C 1
ATOM 654 O O . ASP A 1 87 ? 5.299 -5.700 -5.088 1.00 93.38 87 ASP A O 1
ATOM 658 N N . LEU A 1 88 ? 5.333 -4.592 -3.144 1.00 90.81 88 LEU A N 1
ATOM 659 C CA . LEU A 1 88 ? 6.109 -3.434 -3.562 1.00 90.81 88 LEU A CA 1
ATOM 660 C C . LEU A 1 88 ? 7.391 -3.329 -2.738 1.00 90.81 88 LEU A C 1
ATOM 662 O O . LEU A 1 88 ? 7.548 -3.968 -1.696 1.00 90.81 88 LEU A O 1
ATOM 666 N N . ILE A 1 89 ? 8.309 -2.472 -3.180 1.00 92.81 89 ILE A N 1
ATOM 667 C CA . ILE A 1 89 ? 9.532 -2.198 -2.423 1.00 92.81 89 ILE A CA 1
ATOM 668 C C . ILE A 1 89 ? 9.280 -1.319 -1.187 1.00 92.81 89 ILE A C 1
ATOM 670 O O . ILE A 1 89 ? 9.994 -1.397 -0.193 1.00 92.81 89 ILE A O 1
ATOM 674 N N . GLY A 1 90 ? 8.275 -0.451 -1.258 1.00 89.62 90 GLY A N 1
ATOM 675 C CA . GLY A 1 90 ? 8.005 0.577 -0.264 1.00 89.62 90 GLY A CA 1
ATOM 676 C C . GLY A 1 90 ? 7.093 1.660 -0.823 1.00 89.62 90 GLY A C 1
ATOM 677 O O . GLY A 1 90 ? 6.649 1.585 -1.974 1.00 89.62 90 GLY A O 1
ATOM 678 N N . TYR A 1 91 ? 6.860 2.678 0.001 1.00 83.88 91 TYR A N 1
ATOM 679 C CA . TYR A 1 91 ? 6.060 3.850 -0.334 1.00 83.88 91 TYR A CA 1
ATOM 680 C C . TYR A 1 91 ? 6.814 5.125 0.012 1.00 83.88 91 TYR A C 1
ATOM 682 O O . TYR A 1 91 ? 7.606 5.156 0.955 1.00 83.88 91 TYR A O 1
ATOM 690 N N . ASN A 1 92 ? 6.508 6.202 -0.707 1.00 85.06 92 ASN A N 1
ATOM 691 C CA . ASN A 1 92 ? 6.856 7.532 -0.230 1.00 85.06 92 ASN A CA 1
ATOM 692 C C . ASN A 1 92 ?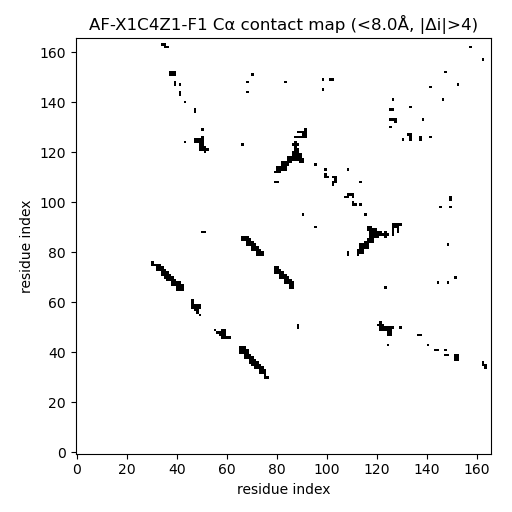 5.864 7.987 0.859 1.00 85.06 92 ASN A C 1
ATOM 694 O O . ASN A 1 92 ? 4.697 7.595 0.847 1.00 85.06 92 ASN A O 1
ATOM 698 N N . MET A 1 93 ? 6.336 8.816 1.794 1.00 86.81 93 MET A N 1
ATOM 699 C CA . MET A 1 93 ? 5.537 9.237 2.954 1.00 86.81 93 MET A CA 1
ATOM 700 C C . MET A 1 93 ? 4.281 10.012 2.543 1.00 86.81 93 MET A C 1
ATOM 702 O O . MET A 1 93 ? 3.193 9.715 3.016 1.00 86.81 93 MET A O 1
ATOM 706 N N . GLN A 1 94 ? 4.419 10.936 1.588 1.00 84.62 94 GLN A N 1
ATOM 707 C CA . GLN A 1 94 ? 3.304 11.747 1.100 1.00 84.62 94 GLN A CA 1
ATOM 708 C C . GLN A 1 94 ? 2.142 10.883 0.582 1.00 84.62 94 GLN A C 1
ATOM 710 O O . GLN A 1 94 ? 0.985 11.160 0.872 1.00 84.62 94 GLN A O 1
ATOM 715 N N . LEU A 1 95 ? 2.440 9.819 -0.166 1.00 79.88 95 LEU A N 1
ATOM 716 C CA . LEU A 1 95 ? 1.435 8.901 -0.686 1.00 79.88 95 LEU A CA 1
ATOM 717 C C . LEU A 1 95 ? 0.770 8.106 0.436 1.00 79.88 95 LEU A C 1
ATOM 719 O O . LEU A 1 95 ? -0.429 7.847 0.350 1.00 79.88 95 LEU A O 1
ATOM 723 N N . VAL A 1 96 ? 1.529 7.696 1.453 1.00 87.12 96 VAL A N 1
ATOM 724 C CA . VAL A 1 96 ? 0.965 7.014 2.624 1.00 87.12 96 VAL A CA 1
ATOM 725 C C . VAL A 1 96 ? -0.042 7.932 3.311 1.00 87.12 96 VAL A C 1
ATOM 727 O O . VAL A 1 96 ? -1.175 7.511 3.524 1.00 87.12 96 VAL A O 1
ATOM 730 N N . ASP A 1 97 ? 0.333 9.181 3.578 1.00 90.12 97 ASP A N 1
ATOM 731 C CA . ASP A 1 97 ? -0.533 10.153 4.250 1.00 90.12 97 ASP A CA 1
ATOM 732 C C . ASP A 1 97 ? -1.788 10.458 3.414 1.00 90.12 97 ASP A C 1
ATOM 734 O O . ASP A 1 97 ? -2.905 10.300 3.900 1.00 90.12 97 ASP A O 1
ATOM 738 N N . GLU A 1 98 ? -1.629 10.760 2.119 1.00 85.19 98 GLU A N 1
ATOM 739 C CA . GLU A 1 98 ? -2.750 10.961 1.185 1.00 85.19 98 GLU A CA 1
ATOM 740 C C . GLU A 1 98 ? -3.695 9.745 1.146 1.00 85.19 98 GLU A C 1
ATOM 742 O O . GLU A 1 98 ? -4.916 9.889 1.106 1.00 85.19 98 GLU A O 1
ATOM 747 N N . THR A 1 99 ? -3.143 8.529 1.169 1.00 82.69 99 THR A N 1
ATOM 748 C CA . THR A 1 99 ? -3.937 7.292 1.123 1.00 82.69 99 THR A CA 1
ATOM 749 C C . THR A 1 99 ? -4.692 7.056 2.427 1.00 82.69 99 THR A C 1
ATOM 751 O O . THR A 1 99 ? -5.855 6.656 2.379 1.00 82.69 99 THR A O 1
ATOM 754 N N . ARG A 1 100 ? -4.074 7.328 3.583 1.00 88.94 100 ARG A N 1
ATOM 755 C CA . ARG A 1 100 ? -4.737 7.232 4.891 1.00 88.94 100 ARG A CA 1
ATOM 756 C C . ARG A 1 100 ? -5.926 8.174 4.984 1.00 88.94 100 ARG A C 1
ATOM 758 O O . ARG A 1 100 ? -7.000 7.729 5.372 1.00 88.94 100 ARG A O 1
ATOM 765 N N . GLU A 1 101 ? -5.754 9.429 4.577 1.00 89.25 101 GLU A N 1
ATOM 766 C CA . GLU A 1 101 ? -6.833 10.421 4.587 1.00 89.25 101 GLU A CA 1
ATOM 767 C C . GLU A 1 101 ? -7.998 10.003 3.682 1.00 89.25 101 GLU A C 1
ATOM 769 O O . GLU A 1 101 ? -9.159 10.039 4.090 1.00 89.25 101 GLU A O 1
ATOM 774 N N . LEU A 1 102 ? -7.701 9.523 2.470 1.00 82.69 102 LEU A N 1
ATOM 775 C CA . LEU A 1 102 ? -8.726 9.061 1.531 1.00 82.69 102 LEU A CA 1
ATOM 776 C C . LEU A 1 102 ? -9.501 7.845 2.054 1.00 82.69 102 LEU A C 1
ATOM 778 O O . LEU A 1 102 ? -10.726 7.803 1.941 1.00 82.69 102 LEU A O 1
ATOM 782 N N . ILE A 1 103 ? -8.808 6.863 2.633 1.00 82.88 103 ILE A N 1
ATOM 783 C CA . ILE A 1 103 ? -9.454 5.682 3.215 1.00 82.88 103 ILE A CA 1
ATOM 784 C C . ILE A 1 103 ? -10.274 6.077 4.445 1.00 82.88 103 ILE A C 1
ATOM 786 O O . ILE A 1 103 ? -11.436 5.683 4.540 1.00 82.88 103 ILE A O 1
ATOM 790 N N . SER A 1 104 ? -9.703 6.881 5.346 1.00 87.19 104 SER A N 1
ATOM 791 C CA . SER A 1 104 ? -10.374 7.417 6.536 1.00 87.19 104 SER A CA 1
ATOM 792 C C . SER A 1 104 ? -11.697 8.088 6.164 1.00 87.19 104 SER A C 1
ATOM 794 O O . SER A 1 104 ? -12.753 7.699 6.667 1.00 87.19 104 SER A O 1
ATOM 796 N N . ALA A 1 105 ? -11.674 8.996 5.183 1.00 85.75 105 ALA A N 1
ATOM 797 C CA . ALA A 1 105 ? -12.872 9.660 4.676 1.00 85.75 105 ALA A CA 1
ATOM 798 C C . ALA A 1 105 ? -13.882 8.686 4.035 1.00 85.75 105 ALA A C 1
ATOM 800 O O . ALA A 1 105 ? -15.089 8.922 4.086 1.00 85.75 105 ALA A O 1
ATOM 801 N N . GLY A 1 106 ? -13.405 7.597 3.426 1.00 80.44 106 GLY A N 1
ATOM 802 C CA . GLY A 1 106 ? -14.238 6.612 2.738 1.00 80.44 106 GLY A CA 1
ATOM 803 C C . GLY A 1 106 ? -14.950 5.615 3.656 1.00 80.44 106 GLY A C 1
ATOM 804 O O . GLY A 1 106 ? -16.081 5.228 3.354 1.00 80.44 106 GLY A O 1
ATOM 805 N N . ILE A 1 107 ? -14.308 5.183 4.748 1.00 80.94 107 ILE A N 1
ATOM 806 C CA . ILE A 1 107 ? -14.818 4.104 5.621 1.00 80.94 107 ILE A CA 1
ATOM 807 C C . ILE A 1 107 ? -15.045 4.525 7.078 1.00 80.94 107 ILE A C 1
ATOM 809 O O . ILE A 1 107 ? -15.609 3.750 7.847 1.00 80.94 107 ILE A O 1
ATOM 813 N N . GLY A 1 108 ? -14.652 5.744 7.456 1.00 85.62 108 GLY A N 1
ATOM 814 C CA . GLY A 1 108 ? -14.949 6.334 8.761 1.00 85.62 108 GLY A CA 1
ATOM 815 C C . GLY A 1 108 ? -14.089 5.816 9.915 1.00 85.62 108 GLY A C 1
ATOM 816 O O . GLY A 1 108 ? -14.591 5.726 11.034 1.00 85.62 108 GLY A O 1
ATOM 817 N N . ILE A 1 109 ? -12.821 5.469 9.665 1.00 89.44 109 ILE A N 1
ATOM 818 C CA . ILE A 1 109 ? -11.851 5.129 10.723 1.00 89.44 109 ILE A CA 1
ATOM 819 C C . ILE A 1 109 ? -10.752 6.193 10.817 1.00 89.44 109 ILE A C 1
ATOM 821 O O . ILE A 1 109 ? -10.400 6.753 9.782 1.00 89.44 109 ILE A O 1
ATOM 825 N N . PRO A 1 110 ? -10.173 6.453 12.004 1.00 95.44 110 PRO A N 1
ATOM 826 C CA . PRO A 1 110 ? -9.101 7.436 12.142 1.00 95.44 110 PRO A CA 1
ATOM 827 C C . PRO A 1 110 ? -7.871 7.092 11.274 1.00 95.44 110 PRO A C 1
ATOM 829 O O . PRO A 1 110 ? -7.496 5.915 11.219 1.00 95.44 110 PRO A O 1
ATOM 832 N N . PRO A 1 111 ? -7.211 8.070 10.619 1.00 92.75 111 PRO A N 1
ATOM 833 C CA . PRO A 1 111 ? -6.000 7.840 9.821 1.00 92.75 111 PRO A CA 1
ATOM 834 C C . PRO A 1 111 ? -4.881 7.109 10.579 1.00 92.75 111 PRO A C 1
ATOM 836 O O . PRO A 1 111 ? -4.168 6.284 10.006 1.00 92.75 111 PRO A O 1
ATOM 839 N N . GLU A 1 112 ? -4.747 7.369 11.880 1.00 96.69 112 GLU A N 1
ATOM 840 C CA . GLU A 1 112 ? -3.786 6.730 12.783 1.00 96.69 112 GLU A CA 1
ATOM 841 C C . GLU A 1 112 ? -4.042 5.230 12.996 1.00 96.69 112 GLU A C 1
ATOM 843 O O . GLU A 1 112 ? -3.114 4.488 13.317 1.00 96.69 112 GLU A O 1
ATOM 848 N N . ASN A 1 113 ? -5.266 4.763 12.742 1.00 96.75 113 ASN A N 1
ATOM 849 C CA . ASN A 1 113 ? -5.627 3.349 12.801 1.00 96.75 113 ASN A CA 1
ATOM 850 C C . ASN A 1 113 ? -5.374 2.620 11.468 1.00 96.75 113 ASN A C 1
ATOM 852 O O . ASN A 1 113 ? -5.760 1.458 11.315 1.00 96.75 113 ASN A O 1
ATOM 856 N N . ILE A 1 114 ? -4.749 3.285 10.491 1.00 93.38 114 ILE A N 1
ATOM 857 C CA . ILE A 1 114 ? -4.441 2.727 9.174 1.00 93.38 114 ILE A CA 1
ATOM 858 C C . ILE A 1 114 ? -2.932 2.508 9.054 1.00 93.38 114 ILE A C 1
ATOM 860 O O . ILE A 1 114 ? -2.121 3.441 9.043 1.00 93.38 114 ILE A O 1
ATOM 864 N N . ILE A 1 115 ? -2.541 1.250 8.904 1.00 95.69 115 ILE A N 1
ATOM 865 C CA . ILE A 1 115 ? -1.159 0.828 8.704 1.00 95.69 115 ILE A CA 1
ATOM 866 C C . ILE A 1 115 ? -1.001 0.414 7.243 1.00 95.69 115 ILE A C 1
ATOM 868 O O . ILE A 1 115 ? -1.732 -0.442 6.756 1.00 95.69 115 ILE A O 1
ATOM 872 N N . ILE A 1 116 ? -0.035 1.017 6.550 1.00 90.94 116 ILE A N 1
ATOM 873 C CA . ILE A 1 116 ? 0.304 0.695 5.160 1.00 90.94 116 ILE A CA 1
ATOM 874 C C . ILE A 1 116 ? 1.763 0.247 5.131 1.00 90.94 116 ILE A C 1
ATOM 876 O O . ILE A 1 116 ? 2.648 0.990 5.561 1.00 90.94 116 ILE A O 1
ATOM 880 N N . THR A 1 117 ? 2.014 -0.964 4.644 1.00 93.81 117 THR A N 1
ATOM 881 C CA . THR A 1 117 ? 3.343 -1.579 4.575 1.00 93.81 117 THR A CA 1
ATOM 882 C C . THR A 1 117 ? 3.605 -2.174 3.198 1.00 93.81 117 THR A C 1
ATOM 884 O O . THR A 1 117 ? 2.691 -2.415 2.412 1.00 93.81 117 THR A O 1
ATOM 887 N N . ALA A 1 118 ? 4.877 -2.399 2.882 1.00 92.19 118 ALA A N 1
ATOM 888 C CA . ALA A 1 118 ? 5.286 -3.124 1.688 1.00 92.19 118 ALA A CA 1
ATOM 889 C C . ALA A 1 118 ? 6.197 -4.282 2.090 1.00 92.19 118 ALA A C 1
ATOM 891 O O . ALA A 1 118 ? 6.931 -4.176 3.073 1.00 92.19 118 ALA A O 1
ATOM 892 N N . VAL A 1 119 ? 6.195 -5.357 1.304 1.00 95.44 119 VAL A N 1
ATOM 893 C CA . VAL A 1 119 ? 7.020 -6.552 1.569 1.00 95.44 119 VAL A CA 1
ATOM 894 C C . VAL A 1 119 ? 8.496 -6.380 1.185 1.00 95.44 119 VAL A C 1
ATOM 896 O O . VAL A 1 119 ? 9.288 -7.304 1.332 1.00 95.44 119 VAL A O 1
ATOM 899 N N . HIS A 1 120 ? 8.874 -5.202 0.684 1.00 95.75 120 HIS A N 1
ATOM 900 C CA . HIS A 1 120 ? 10.215 -4.888 0.196 1.00 95.75 120 HIS A CA 1
ATOM 901 C C . HIS A 1 120 ? 10.640 -5.728 -1.026 1.00 95.75 120 HIS A C 1
ATOM 903 O O . HIS A 1 120 ? 11.757 -6.232 -1.120 1.00 95.75 120 HIS A O 1
ATOM 909 N N . ASN A 1 121 ? 9.733 -5.868 -1.997 1.00 94.00 121 ASN A N 1
ATOM 910 C CA . ASN A 1 121 ? 9.961 -6.609 -3.237 1.00 94.00 121 ASN A CA 1
ATOM 911 C C . ASN A 1 121 ? 10.785 -5.803 -4.268 1.00 94.00 121 ASN A C 1
ATOM 913 O O . ASN A 1 121 ? 10.303 -4.818 -4.828 1.00 94.00 121 ASN A O 1
ATOM 917 N N . HIS A 1 122 ? 11.997 -6.270 -4.592 1.00 94.69 122 HIS A N 1
ATOM 918 C CA . HIS A 1 122 ? 12.875 -5.695 -5.633 1.00 94.69 122 HIS A CA 1
ATOM 919 C C . HIS A 1 122 ? 12.499 -6.108 -7.075 1.00 94.69 122 HIS A C 1
ATOM 921 O O . HIS A 1 122 ? 13.124 -5.681 -8.053 1.00 94.69 122 HIS A O 1
ATOM 927 N N . SER A 1 123 ? 11.491 -6.960 -7.235 1.00 93.56 123 SER A N 1
ATOM 928 C CA . SER A 1 123 ? 10.918 -7.357 -8.528 1.00 93.56 123 SER A CA 1
ATOM 929 C C . SER A 1 123 ? 9.564 -6.690 -8.793 1.00 93.56 123 SER A C 1
ATOM 931 O O . SER A 1 123 ? 8.911 -6.994 -9.786 1.00 93.56 123 SER A O 1
ATOM 933 N N . GLY A 1 124 ? 9.139 -5.772 -7.919 1.00 90.62 124 GLY A N 1
ATOM 934 C CA . GLY A 1 124 ? 7.935 -4.969 -8.100 1.00 90.62 124 GLY A CA 1
ATOM 935 C C . GLY A 1 124 ? 8.170 -3.724 -8.966 1.00 90.62 124 GLY A C 1
ATOM 936 O O . GLY A 1 124 ? 9.317 -3.308 -9.179 1.00 90.62 124 GLY A O 1
ATOM 937 N N . PRO A 1 125 ? 7.093 -3.094 -9.461 1.00 88.00 125 PRO A N 1
ATOM 938 C CA . PRO A 1 125 ? 7.179 -1.866 -10.240 1.00 88.00 125 PRO A CA 1
ATOM 939 C C . PRO A 1 125 ? 7.762 -0.698 -9.437 1.00 88.00 125 PRO A C 1
ATOM 941 O O . PRO A 1 125 ? 7.671 -0.650 -8.211 1.00 88.00 125 PRO A O 1
ATOM 944 N N . VAL A 1 126 ? 8.331 0.284 -10.137 1.00 84.75 126 VAL A N 1
ATOM 945 C CA . VAL A 1 126 ? 8.710 1.570 -9.530 1.00 84.75 126 VAL A CA 1
ATOM 946 C C . VAL A 1 126 ? 7.471 2.286 -8.987 1.00 84.75 126 VAL A C 1
ATOM 948 O O . VAL A 1 126 ? 6.473 2.422 -9.685 1.00 84.75 126 VAL A O 1
ATOM 951 N N . THR A 1 127 ? 7.553 2.788 -7.753 1.00 76.25 127 THR A N 1
ATOM 952 C CA . THR A 1 127 ? 6.461 3.513 -7.071 1.00 76.25 127 THR A CA 1
ATOM 953 C C . THR A 1 127 ? 6.878 4.883 -6.529 1.00 76.25 127 THR A C 1
ATOM 955 O O . THR A 1 127 ? 6.136 5.502 -5.765 1.00 76.25 127 THR A O 1
ATOM 958 N N . LYS A 1 128 ? 8.034 5.407 -6.971 1.00 77.44 128 LYS A N 1
ATOM 959 C CA . LYS A 1 128 ? 8.645 6.661 -6.486 1.00 77.44 128 LYS A CA 1
ATOM 960 C C . LYS A 1 128 ? 9.046 6.591 -5.008 1.00 77.44 128 LYS A C 1
ATOM 962 O O . LYS A 1 128 ? 8.877 7.562 -4.272 1.00 77.44 128 LYS A O 1
ATOM 967 N N . THR A 1 129 ? 9.540 5.437 -4.570 1.00 75.81 129 THR A N 1
ATOM 968 C CA . THR A 1 129 ? 10.014 5.236 -3.191 1.00 75.81 129 THR A CA 1
ATOM 969 C C . THR A 1 129 ? 11.433 5.762 -3.035 1.00 75.81 129 THR A C 1
ATOM 971 O O . THR A 1 129 ? 11.724 6.470 -2.075 1.00 75.81 129 THR A O 1
ATOM 974 N N . TYR A 1 130 ? 12.296 5.474 -4.012 1.00 76.44 130 TYR A N 1
ATOM 975 C CA . TYR A 1 130 ? 13.692 5.927 -4.032 1.00 76.44 130 TYR A CA 1
ATOM 976 C C . TYR A 1 130 ? 14.031 6.726 -5.296 1.00 76.44 130 TYR A C 1
ATOM 978 O O . TYR A 1 130 ? 15.025 7.450 -5.346 1.00 76.44 130 TYR A O 1
ATOM 986 N N . GLU A 1 131 ? 13.207 6.598 -6.332 1.00 76.25 131 GLU A N 1
ATOM 987 C CA . GLU A 1 131 ? 13.445 7.147 -7.656 1.00 76.25 131 GLU A CA 1
ATOM 988 C C . GLU A 1 131 ? 13.083 8.635 -7.715 1.00 76.25 131 GLU A C 1
ATOM 990 O O . GLU A 1 131 ? 11.966 9.037 -7.378 1.00 76.25 131 GLU A O 1
ATOM 995 N N . LYS A 1 132 ? 14.027 9.458 -8.185 1.00 68.19 132 LYS A N 1
ATOM 996 C CA . LYS A 1 132 ? 13.822 10.903 -8.382 1.00 68.19 132 LYS A CA 1
ATOM 997 C C . LYS A 1 132 ? 12.921 11.184 -9.585 1.00 68.19 132 LYS A C 1
ATOM 999 O O . LYS A 1 132 ? 11.978 11.969 -9.473 1.00 68.19 132 LYS A O 1
ATOM 1004 N N . ASP A 1 133 ? 13.174 10.473 -10.683 1.00 68.81 133 ASP A N 1
ATOM 1005 C CA . ASP A 1 133 ? 12.452 10.595 -11.944 1.00 68.81 133 ASP A CA 1
ATOM 1006 C C . ASP A 1 133 ? 11.639 9.330 -12.194 1.00 68.81 133 ASP A C 1
ATOM 1008 O O . ASP A 1 133 ? 12.167 8.219 -12.240 1.00 68.81 133 ASP A O 1
ATOM 1012 N N . VAL A 1 134 ? 10.329 9.501 -12.336 1.00 64.31 134 VAL A N 1
ATOM 1013 C CA . VAL A 1 134 ? 9.388 8.403 -12.540 1.00 64.31 134 VAL A CA 1
ATOM 1014 C C . VAL A 1 134 ? 8.578 8.707 -13.798 1.00 64.31 134 VAL A C 1
ATOM 1016 O O . VAL A 1 134 ? 7.949 9.768 -13.845 1.00 64.31 134 VAL A O 1
ATOM 1019 N N . PRO A 1 135 ? 8.598 7.827 -14.820 1.00 62.69 135 PRO A N 1
ATOM 1020 C CA . PRO A 1 135 ? 7.856 8.042 -16.059 1.00 62.69 135 PRO A CA 1
ATOM 1021 C C . PRO A 1 135 ? 6.365 8.306 -15.806 1.00 62.69 135 PRO A C 1
ATOM 1023 O O . PRO A 1 135 ? 5.774 7.737 -14.890 1.00 62.69 135 PRO A O 1
ATOM 1026 N N . GLU A 1 136 ? 5.724 9.127 -16.640 1.00 62.12 136 GLU A N 1
ATOM 1027 C CA . GLU A 1 136 ? 4.298 9.478 -16.491 1.00 62.12 136 GLU A CA 1
ATOM 1028 C C . GLU A 1 136 ? 3.377 8.241 -16.506 1.00 62.12 136 GLU A C 1
ATOM 1030 O O . GLU A 1 136 ? 2.372 8.175 -15.795 1.00 62.12 136 GLU A O 1
ATOM 1035 N N . THR A 1 137 ? 3.774 7.202 -17.243 1.00 54.44 137 THR A N 1
ATOM 1036 C CA . THR A 1 137 ? 3.110 5.890 -17.272 1.00 54.44 137 THR A CA 1
ATOM 1037 C C . THR A 1 137 ? 3.043 5.240 -15.887 1.00 54.44 137 THR A C 1
ATOM 1039 O O . THR A 1 137 ? 2.035 4.636 -15.528 1.00 54.44 137 THR A O 1
ATOM 1042 N N . VAL A 1 138 ? 4.064 5.448 -15.054 1.00 55.94 138 VAL A N 1
ATOM 1043 C CA . VAL A 1 138 ? 4.117 4.960 -13.673 1.00 55.94 138 VAL A CA 1
ATOM 1044 C C . VAL A 1 138 ? 3.240 5.801 -12.738 1.00 55.94 138 VAL A C 1
ATOM 1046 O O . VAL A 1 138 ? 2.738 5.270 -11.753 1.00 55.94 138 VAL A O 1
ATOM 1049 N N . LYS A 1 139 ? 2.946 7.076 -13.042 1.00 58.09 139 LYS A N 1
ATOM 1050 C CA . LYS A 1 139 ? 1.944 7.849 -12.275 1.00 58.09 139 LYS A CA 1
ATOM 1051 C C . LYS A 1 139 ? 0.523 7.321 -12.478 1.00 58.09 139 LYS A C 1
ATOM 1053 O O . LYS A 1 139 ? -0.266 7.326 -11.536 1.00 58.09 139 LYS A O 1
ATOM 1058 N N . THR A 1 140 ? 0.218 6.828 -13.677 1.00 51.25 140 THR A N 1
ATOM 1059 C CA . THR A 1 140 ? -1.075 6.193 -13.988 1.00 51.25 140 THR A CA 1
ATOM 1060 C C . THR A 1 140 ? -1.196 4.828 -13.310 1.00 51.25 140 THR A C 1
ATOM 1062 O O . THR A 1 140 ? -2.245 4.475 -12.788 1.00 51.25 140 THR A O 1
ATOM 1065 N N . ILE A 1 141 ? -0.098 4.076 -13.222 1.00 51.06 141 ILE A N 1
ATOM 1066 C CA . ILE A 1 141 ? -0.074 2.812 -12.474 1.00 51.06 141 ILE A CA 1
ATOM 1067 C C . ILE A 1 141 ? -0.101 3.080 -10.966 1.00 51.06 141 ILE A C 1
ATOM 1069 O O . ILE A 1 141 ? -0.801 2.380 -10.249 1.00 51.06 141 ILE A O 1
ATOM 1073 N N . ARG A 1 142 ? 0.546 4.147 -10.473 1.00 54.50 142 ARG A N 1
ATOM 1074 C CA . ARG A 1 142 ? 0.377 4.627 -9.093 1.00 54.50 142 ARG A CA 1
ATOM 1075 C C . ARG A 1 142 ? -1.099 4.867 -8.813 1.00 54.50 142 ARG A C 1
ATOM 1077 O O . ARG A 1 142 ? -1.571 4.311 -7.842 1.00 54.50 142 ARG A O 1
ATOM 1084 N N . SER A 1 143 ? -1.833 5.600 -9.654 1.00 54.53 143 SER A N 1
ATOM 1085 C CA . SER A 1 143 ? -3.270 5.823 -9.433 1.00 54.53 143 SER A CA 1
ATOM 1086 C C . SER A 1 143 ? -4.115 4.552 -9.567 1.00 54.53 143 SER A C 1
ATOM 1088 O O . SER A 1 143 ? -5.138 4.450 -8.900 1.00 54.53 143 SER A O 1
ATOM 1090 N N . GLN A 1 144 ? -3.689 3.555 -10.347 1.00 54.03 144 GLN A N 1
ATOM 1091 C CA . GLN A 1 144 ? -4.335 2.239 -10.395 1.00 54.03 144 GLN A CA 1
ATOM 1092 C C . GLN A 1 144 ? -4.070 1.417 -9.132 1.00 54.03 144 GLN A C 1
ATOM 1094 O O . GLN A 1 144 ? -5.006 0.869 -8.569 1.00 54.03 144 GLN A O 1
ATOM 1099 N N . VAL A 1 145 ? -2.825 1.346 -8.660 1.00 50.25 145 VAL A N 1
ATOM 1100 C CA . VAL A 1 145 ? -2.428 0.600 -7.458 1.00 50.25 145 VAL A CA 1
ATOM 1101 C C . VAL A 1 145 ? -2.965 1.288 -6.207 1.00 50.25 145 VAL A C 1
ATOM 1103 O O . VAL A 1 145 ? -3.603 0.642 -5.385 1.00 50.25 145 VAL A O 1
ATOM 1106 N N . THR A 1 146 ? -2.806 2.607 -6.087 1.00 52.88 146 THR A N 1
ATOM 1107 C CA .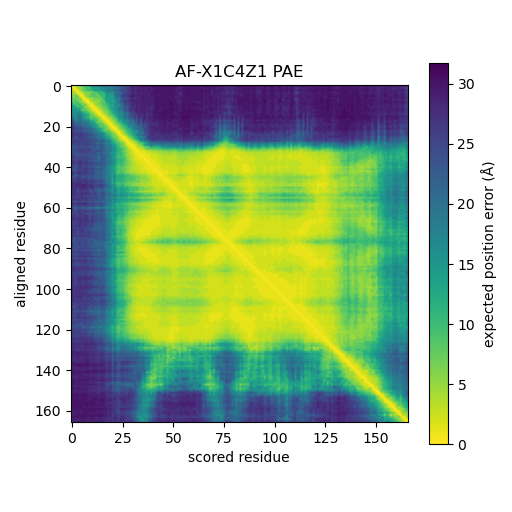 THR A 1 146 ? -3.360 3.388 -4.975 1.00 52.88 146 THR A CA 1
ATOM 1108 C C . THR A 1 146 ? -4.868 3.465 -5.069 1.00 52.88 146 THR A C 1
ATOM 1110 O O . THR A 1 146 ? -5.513 3.330 -4.049 1.00 52.88 146 THR A O 1
ATOM 1113 N N . GLY A 1 147 ? -5.452 3.588 -6.263 1.00 55.31 147 GLY A N 1
ATOM 1114 C CA . GLY A 1 147 ? -6.901 3.548 -6.463 1.00 55.31 147 GLY A CA 1
ATOM 1115 C C . GLY A 1 147 ? -7.511 2.191 -6.109 1.00 55.31 147 GLY A C 1
ATOM 1116 O O . GLY A 1 147 ? -8.589 2.143 -5.533 1.00 55.31 147 GLY A O 1
ATOM 1117 N N . ARG A 1 148 ? -6.806 1.086 -6.381 1.00 57.22 148 ARG A N 1
ATOM 1118 C CA . ARG A 1 148 ? -7.200 -0.278 -5.988 1.00 57.22 148 ARG A CA 1
ATOM 1119 C C . ARG A 1 148 ? -6.998 -0.531 -4.489 1.00 57.22 148 ARG A C 1
ATOM 1121 O O . ARG A 1 148 ? -7.826 -1.189 -3.877 1.00 57.22 148 ARG A O 1
ATOM 1128 N N . VAL A 1 149 ? -5.968 0.054 -3.876 1.00 52.69 149 VAL A N 1
ATOM 1129 C CA . VAL A 1 149 ? -5.772 0.070 -2.412 1.00 52.69 149 VAL A CA 1
ATOM 1130 C C . VAL A 1 149 ? -6.804 0.966 -1.705 1.00 52.69 149 VAL A C 1
ATOM 1132 O O . VAL A 1 149 ? -7.245 0.646 -0.607 1.00 52.69 149 VAL A O 1
ATOM 1135 N N . GLN A 1 150 ? -7.221 2.065 -2.342 1.00 51.38 150 GLN A N 1
ATOM 1136 C CA . GLN A 1 150 ? -8.271 2.993 -1.891 1.00 51.38 150 GLN A CA 1
ATOM 1137 C C . GLN A 1 150 ? -9.682 2.448 -2.143 1.00 51.38 150 GLN A C 1
ATOM 1139 O O . GLN A 1 150 ? -10.644 2.906 -1.529 1.00 51.38 150 GLN A O 1
ATOM 1144 N N . GLN A 1 151 ? -9.814 1.468 -3.037 1.00 49.53 151 GLN A N 1
ATOM 1145 C CA . GLN A 1 151 ? -11.025 0.696 -3.273 1.00 49.53 151 GLN A CA 1
ATOM 1146 C C . GLN A 1 151 ? -10.768 -0.776 -2.944 1.00 49.53 151 GLN A C 1
ATOM 1148 O O . GLN A 1 151 ? -10.775 -1.604 -3.860 1.00 49.53 151 GLN A O 1
ATOM 1153 N N . PRO A 1 152 ? -10.570 -1.133 -1.658 1.00 45.22 152 PRO A N 1
ATOM 1154 C CA . PRO A 1 152 ? -10.654 -2.532 -1.259 1.00 45.22 152 PRO A CA 1
ATOM 1155 C C . PRO A 1 152 ? -12.037 -3.003 -1.717 1.00 45.22 152 PRO A C 1
ATOM 1157 O O . PRO A 1 152 ? -13.052 -2.451 -1.291 1.00 45.22 152 PRO A O 1
ATOM 1160 N N . GLY A 1 153 ? -12.068 -3.872 -2.730 1.00 36.59 153 GLY A N 1
ATOM 1161 C CA . GLY A 1 153 ? -13.186 -3.979 -3.666 1.00 36.59 153 GLY A CA 1
ATOM 1162 C C . GLY A 1 153 ? -14.562 -3.892 -3.006 1.00 36.59 153 GLY A C 1
ATOM 1163 O O . GLY A 1 153 ? -14.922 -4.730 -2.187 1.00 36.59 153 GLY A O 1
ATOM 1164 N N . THR A 1 154 ? -15.365 -2.901 -3.405 1.00 38.38 154 THR A N 1
ATOM 1165 C CA . THR A 1 154 ? -16.810 -2.854 -3.116 1.00 38.38 154 THR A CA 1
ATOM 1166 C C . THR A 1 154 ? -17.183 -3.110 -1.652 1.00 38.38 154 THR A C 1
ATOM 1168 O O . THR A 1 154 ? -18.020 -3.960 -1.353 1.00 38.38 154 THR A O 1
ATOM 1171 N N . LEU A 1 155 ? -16.677 -2.281 -0.734 1.00 40.59 155 LEU A N 1
ATOM 1172 C CA . LEU A 1 155 ? -17.215 -2.261 0.630 1.00 40.59 155 LEU A CA 1
ATOM 1173 C C . LEU A 1 155 ? -18.709 -1.858 0.694 1.00 40.59 155 LEU A C 1
ATOM 1175 O O . LEU A 1 155 ? -19.375 -2.071 1.699 1.00 40.59 155 LEU A O 1
ATOM 1179 N N . LYS A 1 156 ? -19.260 -1.295 -0.392 1.00 35.66 156 LYS A N 1
ATOM 1180 C CA . LYS A 1 156 ? -20.668 -0.874 -0.498 1.00 35.66 156 LYS A CA 1
ATOM 1181 C C . LYS A 1 156 ? -21.622 -1.900 -1.124 1.00 35.66 156 LYS A C 1
ATOM 1183 O O . LYS A 1 156 ? -22.821 -1.779 -0.914 1.00 35.66 156 LYS A O 1
ATOM 1188 N N . ASN A 1 157 ? -21.122 -2.886 -1.880 1.00 32.88 157 ASN A N 1
ATOM 1189 C CA . ASN A 1 157 ? -21.967 -3.775 -2.704 1.00 32.88 157 ASN A CA 1
ATOM 1190 C C . ASN A 1 157 ? -21.829 -5.269 -2.373 1.00 32.88 157 ASN A C 1
ATOM 1192 O O . ASN A 1 157 ? -22.395 -6.105 -3.077 1.00 32.88 157 ASN A O 1
ATOM 1196 N N . ARG A 1 158 ? -21.109 -5.630 -1.307 1.00 40.34 158 ARG A N 1
ATOM 1197 C CA . ARG A 1 158 ? -21.105 -7.006 -0.805 1.00 40.34 158 ARG A CA 1
ATOM 1198 C C . ARG A 1 158 ? -22.232 -7.172 0.220 1.00 40.34 158 ARG A C 1
ATOM 1200 O O . ARG A 1 158 ? -22.208 -6.465 1.230 1.00 40.34 158 ARG A O 1
ATOM 1207 N N . PRO A 1 159 ? -23.209 -8.081 0.015 1.00 37.28 159 PRO A N 1
ATOM 1208 C CA . PRO A 1 159 ? -24.226 -8.348 1.030 1.00 37.28 159 PRO A CA 1
ATOM 1209 C C . PRO A 1 159 ? -23.536 -8.711 2.353 1.00 37.28 159 PRO A C 1
ATOM 1211 O O . PRO A 1 159 ? -22.538 -9.436 2.330 1.00 37.28 159 PRO A O 1
ATOM 1214 N N . GLU A 1 160 ? -24.056 -8.219 3.486 1.00 43.28 160 GLU A N 1
ATOM 1215 C CA . GLU A 1 160 ? -23.492 -8.338 4.855 1.00 43.28 160 GLU A CA 1
ATOM 1216 C C . GLU A 1 160 ? -22.982 -9.744 5.235 1.00 43.28 160 GLU A C 1
ATOM 1218 O O . GLU A 1 160 ? -22.126 -9.891 6.103 1.00 43.28 160 GLU A O 1
ATOM 1223 N N . LYS A 1 161 ? -23.457 -10.785 4.549 1.00 37.22 161 LYS A N 1
ATOM 1224 C CA . LYS A 1 161 ? -23.087 -12.189 4.762 1.00 37.22 161 LYS A CA 1
ATOM 1225 C C . LYS A 1 161 ? -21.796 -12.645 4.071 1.00 37.22 161 LYS A C 1
ATOM 1227 O O . LYS A 1 161 ? -21.3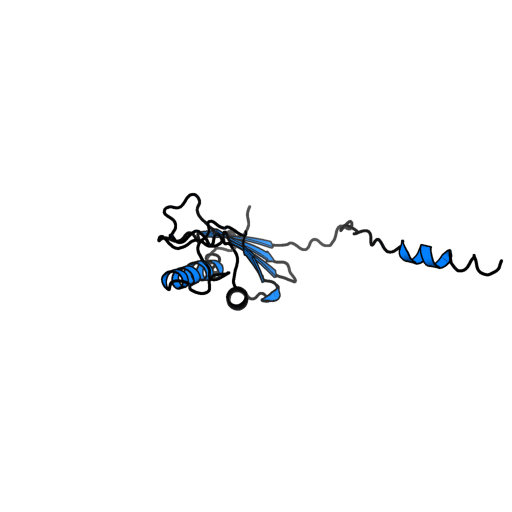59 -13.758 4.311 1.00 37.22 161 LYS A O 1
ATOM 1232 N N . SER A 1 162 ? -21.200 -11.831 3.202 1.00 39.78 162 SER A N 1
ATOM 1233 C CA . SER A 1 162 ? -20.010 -12.196 2.402 1.00 39.78 162 SER A CA 1
ATOM 1234 C C . SER A 1 162 ? -18.688 -11.641 2.946 1.00 39.78 162 SER A C 1
ATOM 1236 O O . SER A 1 162 ? -17.646 -11.749 2.301 1.00 39.78 162 SER A O 1
ATOM 1238 N N . TRP A 1 163 ? -18.762 -11.028 4.125 1.00 41.97 163 TRP A N 1
ATOM 1239 C CA . TRP A 1 163 ? -17.662 -10.375 4.832 1.00 41.97 163 TRP A CA 1
ATOM 1240 C C . TRP A 1 163 ? -16.909 -11.296 5.782 1.00 41.97 163 TRP A C 1
ATOM 1242 O O . TRP A 1 163 ? -15.824 -10.952 6.239 1.00 41.97 163 TRP A O 1
ATOM 1252 N N . TRP A 1 164 ? -17.489 -12.456 6.064 1.00 35.16 164 TRP A N 1
ATOM 1253 C CA . TRP A 1 164 ? -17.030 -13.386 7.076 1.00 35.16 164 TRP A CA 1
ATOM 1254 C C . TRP A 1 164 ? -16.729 -14.706 6.375 1.00 35.16 164 TRP A C 1
ATOM 1256 O O . TRP A 1 164 ? -17.546 -15.190 5.586 1.00 35.16 164 TRP A O 1
ATOM 1266 N N . LEU A 1 165 ? -15.546 -15.268 6.625 1.00 28.77 165 LEU A N 1
ATOM 1267 C CA . LEU A 1 165 ? -15.341 -16.692 6.372 1.00 28.77 165 LEU A CA 1
ATOM 1268 C C . LEU A 1 165 ? -16.361 -17.476 7.227 1.00 28.77 165 LEU A C 1
ATOM 1270 O O . LEU A 1 165 ? -16.713 -16.981 8.302 1.00 28.77 165 LEU A O 1
ATOM 1274 N N . PRO A 1 166 ? -16.887 -18.610 6.724 1.00 33.28 166 PRO A N 1
ATOM 1275 C CA . PRO A 1 166 ? -17.938 -19.375 7.396 1.00 33.28 166 PRO A CA 1
ATOM 1276 C C . PRO A 1 166 ? -17.582 -19.772 8.831 1.00 33.28 166 PRO A C 1
ATOM 1278 O O . PRO A 1 166 ? -16.382 -20.007 9.102 1.00 33.28 166 PRO A O 1
#

Organism: NCBI:txid412755

Foldseek 3Di:
DPPPVVVVVVVVVVPPPPPPPDDPPDPDPDFDKAKFKFKDFLADPDFADFDDDPVDPGTDPDDPDTKMKMKIWIDTPPAIAIEIETQHQWADPVLLQVLLVLLCVVPVHHSVRYHYYYPRHRRHHDHPRPDPDGDPVNVVSNCVRSVCVSCSDCPPPDPPVVRDDD

Solvent-accessible surface area (backbone atoms only — not comparable to full-atom values): 10218 Å² total; per-residue (Å²): 137,84,72,66,72,68,60,64,64,60,60,63,70,73,69,75,71,74,76,72,82,73,69,90,84,62,93,63,84,88,74,71,71,47,61,38,77,44,74,41,83,53,57,73,95,61,76,46,49,43,30,85,47,86,89,59,86,60,50,52,92,74,78,92,70,86,32,42,37,39,38,44,35,41,36,48,95,87,52,55,40,38,44,35,39,27,54,24,54,51,68,32,66,69,59,52,54,57,48,29,51,53,38,20,75,72,74,74,41,61,47,90,36,49,46,81,51,45,73,53,29,56,83,14,62,52,65,55,53,86,52,91,79,70,60,72,72,44,54,55,47,45,51,50,42,49,46,42,67,64,40,58,75,57,83,86,76,58,62,86,77,74,53,52,83,133

Mean predicted aligned error: 13.07 Å

pLDDT: mean 73.97, std 19.51, range [28.77, 96.75]

Nearest PDB structures (foldseek):
  4wgk-assembly2_B  TM=8.146E-01  e=3.061E-06  Homo sapiens
  4wgk-assembly1_A  TM=8.357E-01  e=1.906E-05  Homo sapiens
  6jcs-assembly1_R  TM=4.862E-01  e=1.041E+00  Homo sapiens
  7kpn-assembly1_Z  TM=4.899E-01  e=1.619E+00  Homo sapiens
  3sva-assembly1_A  TM=2.629E-01  e=5.715E+00  Homo sapiens

Sequence (166 aa):
MKNICSFVFLVFALVGGCAISRGQDKPGEIHPVQIGVSEVNITPDVPIPMSGYDARKTSFTGVHDQLFASALYFRSSETSVLLITADLIGYNMQLVDETRELISAGIGIPPENIIITAVHNHSGPVTKTYEKDVPETVKTIRSQVTGRVQQPGTLKNRPEKSWWLP

Radius of gyration: 23.91 Å; Cα contacts (8 Å, |Δi|>4): 219; chains: 1; bounding box: 57×31×80 Å